Protein AF-A0A397TTL7-F1 (afdb_monomer_lite)

Radius of gyration: 24.95 Å; chains: 1; bounding box: 39×73×59 Å

Sequence (149 aa):
MFWKKIEKRIEKIFYKKHFQTVILIFPLPKFSSYDSNYNSWRELISPNPSTFSKHQFPELYEYWHGEALINFKWNAYGKYYFLAIFIFYLIFMFCFLIAATIKGLSNCTQNLLLIITIILGVLHLTFEIRQFIYSPLSWITDIWNYFGI

Foldseek 3Di:
DVVVVVVVVVVCVVVVPPDPDPDDDDDQDQPVPDDPPDDPVCCVQENDDGPSVVDDDVVLVVDPNNVVVVCCCCVVPVVVVVVVVVVLVVVLVVLVCCLPPDPPDDPVSSVVSVVVNVVSVVVQVSVLVSVCVHPVPVLVPDPVNVVSD

Structure (mmCIF, N/CA/C/O backbone):
data_AF-A0A397TTL7-F1
#
_entry.id   AF-A0A397TTL7-F1
#
loop_
_atom_site.group_PDB
_atom_site.id
_atom_site.type_symbol
_atom_site.label_atom_id
_atom_site.label_alt_id
_atom_site.label_comp_id
_atom_site.label_asym_id
_atom_site.label_entity_id
_atom_site.label_seq_id
_atom_site.pdbx_PDB_ins_code
_atom_site.Cartn_x
_atom_site.Cartn_y
_atom_site.Cartn_z
_atom_site.occupancy
_atom_site.B_iso_or_equiv
_atom_site.auth_seq_id
_atom_site.auth_comp_id
_atom_site.auth_asym_id
_atom_site.auth_atom_id
_atom_site.pdbx_PDB_model_num
ATOM 1 N N . MET A 1 1 ? 12.186 54.146 -19.254 1.00 64.94 1 MET A N 1
ATOM 2 C CA . MET A 1 1 ? 13.580 53.630 -19.282 1.00 64.94 1 MET A CA 1
ATOM 3 C C . MET A 1 1 ? 13.770 52.368 -18.426 1.00 64.94 1 MET A C 1
ATOM 5 O O . MET A 1 1 ? 14.450 51.454 -18.871 1.00 64.94 1 MET A O 1
ATOM 9 N N . PHE A 1 2 ? 13.146 52.278 -17.244 1.00 74.31 2 PHE A N 1
ATOM 10 C CA . PHE A 1 2 ? 13.229 51.124 -16.331 1.00 74.31 2 PHE A CA 1
ATOM 11 C C . PHE A 1 2 ? 12.625 49.818 -16.893 1.00 74.31 2 PHE A C 1
ATOM 13 O O . PHE A 1 2 ? 13.288 48.785 -16.882 1.00 74.31 2 PHE A O 1
ATOM 20 N N . TRP A 1 3 ? 11.430 49.885 -17.489 1.00 63.28 3 TRP A N 1
ATOM 21 C CA . TRP A 1 3 ? 10.728 48.726 -18.063 1.00 63.28 3 TRP A CA 1
ATOM 22 C C . TRP A 1 3 ? 11.515 48.000 -19.163 1.00 63.28 3 TRP A C 1
ATOM 24 O O . TRP A 1 3 ? 11.734 46.798 -19.062 1.00 63.28 3 TRP A O 1
ATOM 34 N N . LYS A 1 4 ? 12.103 48.742 -20.112 1.00 79.69 4 LYS A N 1
ATOM 35 C CA . LYS A 1 4 ? 12.983 48.173 -21.153 1.00 79.69 4 LYS A CA 1
ATOM 36 C C . LYS A 1 4 ? 14.211 47.442 -20.589 1.00 79.69 4 LYS A C 1
ATOM 38 O O . LYS A 1 4 ? 14.769 46.563 -21.240 1.00 79.69 4 LYS A O 1
ATOM 43 N N . LYS A 1 5 ? 14.675 47.811 -19.388 1.00 81.69 5 LYS A N 1
ATOM 44 C CA . LYS A 1 5 ? 15.816 47.166 -18.716 1.00 81.69 5 LYS A CA 1
ATOM 45 C C . LYS A 1 5 ? 15.403 45.866 -18.019 1.00 81.69 5 LYS A C 1
ATOM 47 O O . LYS A 1 5 ? 16.218 44.949 -17.940 1.00 81.69 5 LYS A O 1
ATOM 52 N N . ILE A 1 6 ? 14.162 45.792 -17.535 1.00 77.06 6 ILE A N 1
ATOM 53 C CA . ILE A 1 6 ? 13.568 44.573 -16.977 1.00 77.06 6 ILE A CA 1
ATOM 54 C C . ILE A 1 6 ? 13.288 43.570 -18.093 1.00 77.06 6 ILE A C 1
ATOM 56 O O . ILE A 1 6 ? 13.747 42.439 -17.982 1.00 77.06 6 ILE A O 1
ATOM 60 N N . GLU A 1 7 ? 12.659 43.990 -19.193 1.00 84.00 7 GLU A N 1
ATOM 61 C CA . GLU A 1 7 ? 12.399 43.120 -20.353 1.00 84.00 7 GLU A CA 1
ATOM 62 C C . GLU A 1 7 ? 13.689 42.496 -20.886 1.00 84.00 7 GLU A C 1
ATOM 64 O O . GLU A 1 7 ? 13.794 41.277 -20.951 1.00 84.00 7 GLU A O 1
ATOM 69 N N . LYS A 1 8 ? 14.738 43.302 -21.110 1.00 80.4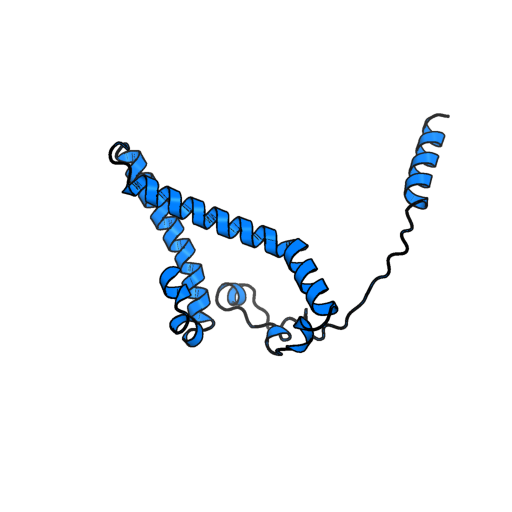4 8 LYS A N 1
ATOM 70 C CA . LYS A 1 8 ? 16.052 42.781 -21.525 1.00 80.44 8 LYS A CA 1
ATOM 71 C C . LYS A 1 8 ? 16.674 41.807 -20.524 1.00 80.44 8 LYS A C 1
ATOM 73 O O . LYS A 1 8 ? 17.450 40.942 -20.921 1.00 80.44 8 LYS A O 1
ATOM 78 N N . ARG A 1 9 ? 16.408 41.955 -19.221 1.00 75.88 9 ARG A N 1
ATOM 79 C CA . ARG A 1 9 ? 16.890 41.006 -18.204 1.00 75.88 9 ARG A CA 1
ATOM 80 C C . ARG A 1 9 ? 16.087 39.711 -18.236 1.00 75.88 9 ARG A C 1
ATOM 82 O O . ARG A 1 9 ? 16.703 38.655 -18.152 1.00 75.88 9 ARG A O 1
ATOM 89 N N . ILE A 1 10 ? 14.768 39.791 -18.393 1.00 72.25 10 ILE A N 1
ATOM 90 C CA . ILE A 1 10 ? 13.878 38.630 -18.509 1.00 72.25 10 ILE A CA 1
ATOM 91 C C . ILE A 1 10 ? 14.200 37.849 -19.786 1.00 72.25 10 ILE A C 1
ATOM 93 O O . ILE A 1 10 ? 14.459 36.651 -19.700 1.00 72.25 10 ILE A O 1
ATOM 97 N N . GLU A 1 11 ? 14.312 38.521 -20.935 1.00 74.25 11 GLU A N 1
ATOM 98 C CA . GLU A 1 11 ? 1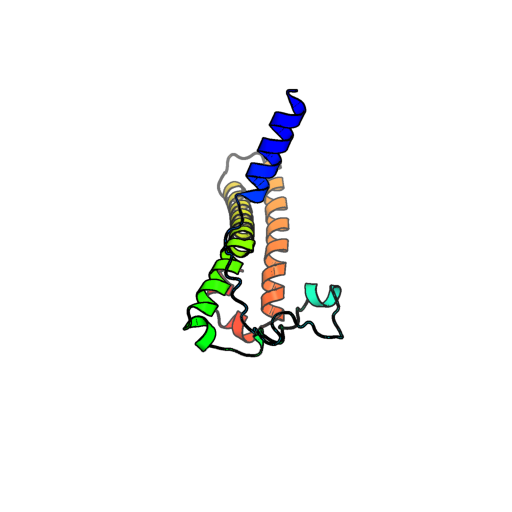4.748 37.901 -22.192 1.00 74.25 11 GLU A CA 1
ATOM 99 C C . GLU A 1 11 ? 16.106 37.228 -22.029 1.00 74.25 11 GLU A C 1
ATOM 101 O O . GLU A 1 11 ? 16.260 36.077 -22.405 1.00 74.25 11 GLU A O 1
ATOM 106 N N . LYS A 1 12 ? 17.087 37.888 -21.401 1.00 69.62 12 LYS A N 1
ATOM 107 C CA . LYS A 1 12 ? 18.421 37.308 -21.191 1.00 69.62 12 LYS A CA 1
ATOM 108 C C . LYS A 1 12 ? 18.412 36.117 -20.228 1.00 69.62 12 LYS A C 1
ATOM 110 O O . LYS A 1 12 ? 19.263 35.245 -20.362 1.00 69.62 12 LYS A O 1
ATOM 115 N N . ILE A 1 13 ? 17.483 36.057 -19.273 1.00 64.50 13 ILE A N 1
ATOM 116 C CA . ILE A 1 13 ? 17.287 34.892 -18.396 1.00 64.50 13 ILE A CA 1
ATOM 117 C C . ILE A 1 13 ? 16.670 33.729 -19.187 1.00 64.50 13 ILE A C 1
ATOM 119 O O . ILE A 1 13 ? 17.140 32.601 -19.049 1.00 64.50 13 ILE A O 1
ATOM 123 N N . PHE A 1 14 ? 15.688 34.006 -20.051 1.00 59.69 14 PHE A N 1
ATOM 124 C CA . PHE A 1 14 ? 15.061 33.002 -20.918 1.00 59.69 14 PHE A CA 1
ATOM 125 C C . PHE A 1 14 ? 16.012 32.494 -22.016 1.00 59.69 14 PHE A C 1
ATOM 127 O O . PHE A 1 14 ? 16.120 31.289 -22.220 1.00 59.69 14 PHE A O 1
ATOM 134 N N . TYR A 1 15 ? 16.779 33.380 -22.657 1.00 58.62 15 TYR A N 1
ATOM 135 C CA . TYR A 1 15 ? 17.720 33.027 -23.728 1.00 58.62 15 TYR A CA 1
ATOM 136 C C . TYR A 1 15 ? 18.974 32.304 -23.217 1.00 58.62 15 TYR A C 1
ATOM 138 O O . TYR A 1 15 ? 19.597 31.543 -23.953 1.00 58.62 15 TYR A O 1
ATOM 146 N N . LYS A 1 16 ? 19.374 32.518 -21.953 1.00 52.97 16 LYS A N 1
ATOM 147 C CA . LYS A 1 16 ? 20.615 31.951 -21.391 1.00 52.97 16 LYS A CA 1
ATOM 148 C C . LYS A 1 16 ? 20.459 30.517 -20.868 1.00 52.97 16 LYS A C 1
ATOM 150 O O . LYS A 1 16 ? 21.436 29.942 -20.398 1.00 52.97 16 LYS A O 1
ATOM 155 N N . LYS A 1 17 ? 19.275 29.906 -20.965 1.00 48.06 17 LYS A N 1
ATOM 156 C CA . LYS A 1 17 ? 19.036 28.551 -20.444 1.00 48.06 17 LYS A CA 1
ATOM 157 C C . LYS A 1 17 ? 18.695 27.526 -21.526 1.00 48.06 17 LYS A C 1
ATOM 159 O O . LYS A 1 17 ? 17.867 26.650 -21.313 1.00 48.06 17 LYS A O 1
ATOM 164 N N . HIS A 1 18 ? 19.380 27.586 -22.667 1.00 56.44 18 HIS A N 1
ATOM 165 C CA . HIS A 1 18 ? 19.497 26.426 -23.550 1.00 56.44 18 HIS A CA 1
ATOM 166 C C . HIS A 1 18 ? 20.433 25.399 -22.902 1.00 56.44 18 HIS A C 1
ATOM 168 O O . HIS A 1 18 ? 21.615 25.316 -23.226 1.00 56.44 18 HIS A O 1
ATOM 174 N N . PHE A 1 19 ? 19.917 24.618 -21.954 1.00 55.53 19 PHE A N 1
ATOM 175 C CA . PHE A 1 19 ? 20.558 23.345 -21.652 1.00 55.53 19 PHE A CA 1
ATOM 176 C C . PHE A 1 19 ? 20.423 22.476 -22.899 1.00 55.53 19 PHE A C 1
ATOM 178 O O . PHE A 1 19 ? 19.305 22.220 -23.353 1.00 55.53 19 PHE A O 1
ATOM 185 N N . GLN A 1 20 ? 21.548 22.031 -23.457 1.00 56.75 20 GLN A N 1
ATOM 186 C CA . GLN A 1 20 ? 21.547 20.898 -24.374 1.00 56.75 20 GLN A CA 1
ATOM 187 C C . GLN A 1 20 ? 21.003 19.703 -23.592 1.00 56.75 20 GLN A C 1
ATOM 189 O O . GLN A 1 20 ? 21.706 19.070 -22.810 1.00 56.75 20 GLN A O 1
ATOM 194 N N . THR A 1 21 ? 19.703 19.471 -23.726 1.00 53.94 21 THR A N 1
ATOM 195 C CA . THR A 1 21 ? 19.024 18.362 -23.072 1.00 53.94 21 THR A CA 1
ATOM 196 C C . THR A 1 21 ? 19.110 17.202 -24.042 1.00 53.94 21 THR A C 1
ATOM 198 O O . THR A 1 21 ? 18.436 17.202 -25.070 1.00 53.94 21 THR A O 1
ATOM 201 N N . VAL A 1 22 ? 19.988 16.243 -23.758 1.00 66.81 22 VAL A N 1
ATOM 202 C CA . VAL A 1 22 ? 20.000 14.977 -24.490 1.00 66.81 22 VAL A CA 1
ATOM 203 C C . VAL A 1 22 ? 18.739 14.225 -24.077 1.00 66.81 22 VAL A C 1
ATOM 205 O O . VAL A 1 22 ? 18.642 13.733 -22.954 1.00 66.81 22 VAL A O 1
ATOM 208 N N . ILE A 1 23 ? 17.741 14.197 -24.961 1.00 67.81 23 ILE A N 1
ATOM 209 C CA . ILE A 1 23 ? 16.522 13.414 -24.757 1.00 67.81 23 ILE A CA 1
ATOM 210 C C . ILE A 1 23 ? 16.835 11.990 -25.196 1.00 67.81 23 ILE A C 1
ATOM 212 O O . ILE A 1 23 ? 16.947 11.695 -26.384 1.00 67.81 23 ILE A O 1
ATOM 216 N N . LEU A 1 24 ? 17.002 11.115 -24.216 1.00 66.56 24 LEU A N 1
ATOM 217 C CA . LEU A 1 24 ? 17.227 9.702 -24.448 1.00 66.56 24 LEU A CA 1
ATOM 218 C C . LEU A 1 24 ? 15.868 9.016 -24.629 1.00 66.56 24 LEU A C 1
ATOM 220 O O . LEU A 1 24 ? 15.067 8.958 -23.697 1.00 66.56 24 LEU A O 1
ATOM 224 N N . ILE A 1 25 ? 15.582 8.561 -25.851 1.00 70.44 25 ILE A N 1
ATOM 225 C CA . ILE A 1 25 ? 14.316 7.907 -26.198 1.00 70.44 25 ILE A CA 1
ATOM 226 C C . ILE A 1 25 ? 14.555 6.403 -26.250 1.00 70.44 25 ILE A C 1
ATOM 228 O O . ILE A 1 25 ? 15.281 5.912 -27.111 1.00 70.44 25 ILE A O 1
ATOM 232 N N . PHE A 1 26 ? 13.916 5.676 -25.339 1.00 71.19 26 PHE A N 1
ATOM 233 C CA . PHE A 1 26 ? 13.966 4.220 -25.300 1.00 71.19 26 PHE A CA 1
ATOM 234 C C . PHE A 1 26 ? 12.665 3.631 -25.841 1.00 71.19 26 PHE A C 1
ATOM 236 O O . PHE A 1 26 ? 11.589 3.995 -25.353 1.00 71.19 26 PHE A O 1
ATOM 243 N N . PRO A 1 27 ? 12.719 2.707 -26.812 1.00 71.12 27 PRO A N 1
ATOM 244 C CA . PRO A 1 27 ? 11.527 2.008 -27.256 1.00 71.12 27 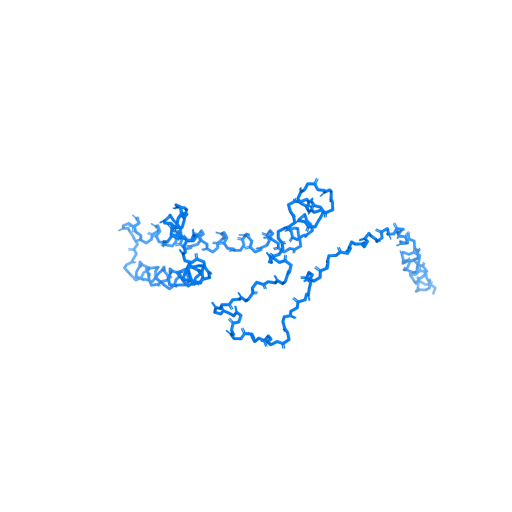PRO A CA 1
ATOM 245 C C . PRO A 1 27 ? 11.096 1.018 -26.168 1.00 71.12 27 PRO A C 1
ATOM 247 O O . PRO A 1 27 ? 11.705 -0.031 -25.990 1.00 71.12 27 PRO A O 1
ATOM 250 N N . LEU A 1 28 ? 10.029 1.346 -25.439 1.00 74.88 28 LEU A N 1
ATOM 251 C CA . LEU A 1 28 ? 9.333 0.408 -24.556 1.00 74.88 28 LEU A CA 1
ATOM 252 C C . LEU A 1 28 ? 8.057 -0.059 -25.276 1.00 74.88 28 LEU A C 1
ATOM 254 O O . LEU A 1 28 ? 6.997 0.561 -25.118 1.00 74.88 28 LEU A O 1
ATOM 258 N N . PRO A 1 29 ? 8.139 -1.092 -26.138 1.00 67.25 29 PRO A N 1
ATOM 259 C CA . PRO A 1 29 ? 7.003 -1.512 -26.944 1.00 67.25 29 PRO A CA 1
ATOM 260 C C . PRO A 1 29 ? 5.835 -1.891 -26.037 1.00 67.25 29 PRO A C 1
ATOM 262 O O . PRO A 1 29 ? 5.987 -2.617 -25.057 1.00 67.25 29 PRO A O 1
ATOM 265 N N . LYS A 1 30 ? 4.648 -1.378 -26.375 1.00 68.75 30 LYS A N 1
ATOM 266 C CA . LYS A 1 30 ? 3.388 -1.657 -25.669 1.00 68.75 30 LYS A CA 1
ATO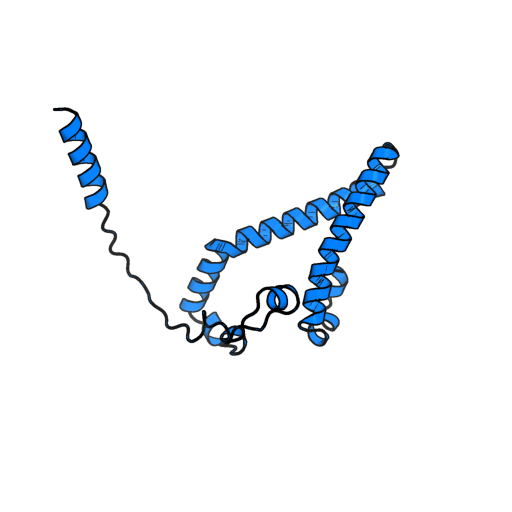M 267 C C . LYS A 1 30 ? 3.339 -1.220 -24.192 1.00 68.75 30 LYS A C 1
ATOM 269 O O . LYS A 1 30 ? 2.395 -1.586 -23.492 1.00 68.75 30 LYS A O 1
ATOM 274 N N . PHE A 1 31 ? 4.274 -0.386 -23.736 1.00 71.06 31 PHE A N 1
ATOM 275 C CA . PHE A 1 31 ? 4.329 0.118 -22.358 1.00 71.06 31 PHE A CA 1
ATOM 276 C C . PHE A 1 31 ? 3.095 0.924 -21.935 1.00 71.06 31 PHE A C 1
ATOM 278 O O . PHE A 1 31 ? 2.588 0.741 -20.834 1.00 71.06 31 PHE A O 1
ATOM 285 N N . SER A 1 32 ? 2.585 1.770 -22.831 1.00 68.12 32 SER A N 1
ATOM 286 C CA . SER A 1 32 ? 1.373 2.578 -22.641 1.00 68.12 32 SER A CA 1
ATOM 287 C C . SER A 1 32 ? 0.200 2.096 -23.503 1.00 68.12 32 SER A C 1
ATOM 289 O O . SER A 1 32 ? -0.693 2.873 -23.834 1.00 68.12 32 SER A O 1
ATOM 291 N N . SER A 1 33 ? 0.208 0.821 -23.907 1.00 71.12 33 SER A N 1
ATOM 292 C CA . SER A 1 33 ? -0.912 0.250 -24.659 1.00 71.12 33 SER A CA 1
ATOM 293 C C . SER A 1 33 ? -1.993 -0.243 -23.700 1.00 71.12 33 SER A C 1
ATOM 295 O O . SER A 1 33 ? -1.759 -1.162 -22.913 1.00 71.12 33 SER A O 1
ATOM 297 N N . TYR A 1 34 ? -3.166 0.377 -23.777 1.00 68.44 34 TYR A N 1
ATOM 298 C CA . TYR A 1 34 ? -4.380 -0.108 -23.132 1.00 68.44 34 TYR A CA 1
ATOM 299 C C . TYR A 1 34 ? -5.170 -0.966 -24.118 1.00 68.44 34 TYR A C 1
ATOM 301 O O . TYR A 1 34 ? -5.077 -0.781 -25.333 1.00 68.44 34 TYR A O 1
ATOM 309 N N . ASP A 1 35 ? -5.929 -1.922 -23.591 1.00 75.31 35 ASP A N 1
ATOM 310 C CA . ASP A 1 35 ? -6.846 -2.709 -24.406 1.00 75.31 35 ASP A CA 1
ATOM 311 C C . ASP A 1 35 ? -7.934 -1.794 -24.992 1.00 75.31 35 ASP A C 1
ATOM 313 O O . ASP A 1 35 ? -8.439 -0.898 -24.315 1.00 75.31 35 ASP A O 1
ATOM 317 N N . SER A 1 36 ? -8.315 -2.041 -26.244 1.00 79.69 36 SER A N 1
ATOM 318 C CA . SER A 1 36 ? -9.441 -1.379 -26.911 1.00 79.69 36 SER A CA 1
ATOM 319 C C . SER A 1 36 ? -10.761 -1.494 -26.137 1.00 79.69 36 SER A C 1
ATOM 321 O O . SER A 1 36 ? -11.588 -0.590 -26.208 1.00 79.69 36 SER A O 1
ATOM 323 N N . ASN A 1 37 ? -10.933 -2.561 -25.349 1.00 82.69 37 ASN A N 1
ATOM 324 C CA . ASN A 1 37 ? -12.139 -2.827 -24.556 1.00 82.69 37 ASN A CA 1
ATOM 325 C C . ASN A 1 37 ? -12.011 -2.369 -23.090 1.00 82.69 37 ASN A C 1
ATOM 327 O O . ASN A 1 37 ? -12.493 -3.034 -22.167 1.00 82.69 37 ASN A O 1
ATOM 331 N N . TYR A 1 38 ? -11.314 -1.257 -22.855 1.00 82.00 38 TYR A N 1
ATOM 332 C CA . TYR A 1 38 ? -11.093 -0.708 -21.521 1.00 82.00 38 TYR A CA 1
ATOM 333 C C . TYR A 1 38 ? -12.401 -0.243 -20.850 1.00 82.00 38 TYR A C 1
ATOM 335 O O . TYR A 1 38 ? -13.238 0.417 -21.461 1.00 82.00 38 TYR A O 1
ATOM 343 N N . ASN A 1 39 ? -12.555 -0.558 -19.560 1.00 85.31 39 ASN A N 1
ATOM 344 C CA . ASN A 1 39 ? -13.671 -0.101 -18.734 1.00 85.31 39 ASN A CA 1
ATOM 345 C C . ASN A 1 39 ? -13.174 0.272 -17.329 1.00 85.31 39 ASN A C 1
ATOM 347 O O . ASN A 1 39 ? -12.705 -0.597 -16.591 1.00 85.31 39 ASN A O 1
ATOM 351 N N . SER A 1 40 ? -13.341 1.537 -16.938 1.00 82.56 40 SER A N 1
ATOM 352 C CA . SER A 1 40 ? -12.891 2.067 -15.643 1.00 82.56 40 SER A CA 1
ATOM 353 C C . SER A 1 40 ? -13.536 1.374 -14.439 1.00 82.56 40 SER A C 1
ATOM 355 O O . SER A 1 40 ? -12.873 1.150 -13.429 1.00 82.56 40 SER A O 1
ATOM 357 N N . TRP A 1 41 ? -14.808 0.964 -14.540 1.00 83.12 41 TRP A N 1
ATOM 358 C CA . TRP A 1 41 ? -15.477 0.228 -13.456 1.00 83.12 41 TRP A CA 1
ATOM 359 C C . TRP A 1 41 ? -14.879 -1.161 -13.254 1.00 83.12 41 TRP A C 1
ATOM 361 O O . TRP A 1 41 ? -14.706 -1.617 -12.124 1.00 83.12 41 TRP A O 1
ATOM 371 N N . ARG A 1 42 ? -14.531 -1.826 -14.359 1.00 81.81 42 ARG A N 1
ATOM 372 C CA . ARG A 1 42 ? -13.874 -3.132 -14.318 1.00 81.81 42 ARG A CA 1
ATOM 373 C C . ARG A 1 42 ? -12.461 -3.009 -13.762 1.00 81.81 42 ARG A C 1
ATOM 375 O O . ARG A 1 42 ? -12.064 -3.858 -12.976 1.00 81.81 42 ARG A O 1
ATOM 382 N N . GLU A 1 43 ? -11.739 -1.948 -14.116 1.00 82.44 43 GLU A N 1
ATOM 383 C CA . GLU A 1 43 ? -10.376 -1.704 -13.636 1.00 82.44 43 GLU A CA 1
ATOM 384 C C . GLU A 1 43 ? -10.299 -1.537 -12.113 1.00 82.44 43 GLU A C 1
ATOM 386 O O . GLU A 1 43 ? -9.353 -2.015 -11.484 1.00 82.44 43 GLU A O 1
ATOM 391 N N . LEU A 1 44 ? -11.317 -0.928 -11.499 1.00 79.50 44 LEU A N 1
ATOM 392 C CA . LEU A 1 44 ? -11.366 -0.791 -10.046 1.00 79.50 44 LEU A CA 1
ATOM 393 C C . LEU A 1 44 ? -11.425 -2.160 -9.344 1.00 79.50 44 LEU A C 1
ATOM 395 O O . LEU A 1 44 ? -10.751 -2.363 -8.337 1.00 79.50 44 LEU A O 1
ATOM 399 N N . ILE A 1 45 ? -12.185 -3.113 -9.889 1.00 78.56 45 ILE A N 1
ATOM 400 C CA . ILE A 1 45 ? -12.417 -4.428 -9.270 1.00 78.56 45 ILE A CA 1
ATOM 401 C C . ILE A 1 45 ? -11.333 -5.438 -9.670 1.00 78.56 45 ILE A C 1
ATOM 403 O O . ILE A 1 45 ? -10.801 -6.144 -8.819 1.00 78.56 45 ILE A O 1
ATOM 407 N N . SER A 1 46 ? -11.001 -5.506 -10.958 1.00 78.44 46 SER A N 1
ATOM 408 C CA . SER A 1 46 ? -10.068 -6.474 -11.536 1.00 78.44 46 SER A CA 1
ATOM 409 C C . SER A 1 46 ? -9.310 -5.815 -12.697 1.00 78.44 46 SER A C 1
ATOM 411 O O . SER A 1 46 ? -9.794 -5.811 -13.837 1.00 78.44 46 SER A O 1
ATOM 413 N N . PRO A 1 47 ? -8.145 -5.199 -12.423 1.00 76.94 47 PRO A N 1
ATOM 414 C CA . PRO A 1 47 ? -7.354 -4.556 -13.460 1.00 76.94 47 PRO A CA 1
ATOM 415 C C . PRO A 1 47 ? -6.764 -5.610 -14.400 1.00 76.94 47 PRO A C 1
ATOM 417 O O . PRO A 1 47 ? -6.162 -6.591 -13.964 1.00 76.94 47 PRO A O 1
ATOM 420 N N . ASN A 1 48 ? -6.909 -5.396 -15.708 1.00 75.94 48 ASN A N 1
ATOM 421 C CA . ASN A 1 48 ? -6.225 -6.232 -16.688 1.00 75.94 48 ASN A CA 1
ATOM 422 C C . ASN A 1 48 ? -4.724 -5.898 -16.682 1.00 75.94 48 ASN A C 1
ATOM 424 O O . ASN A 1 48 ? -4.370 -4.715 -16.716 1.00 75.94 48 ASN A O 1
ATOM 428 N N . PRO A 1 49 ? -3.830 -6.903 -16.697 1.00 74.19 49 PRO A N 1
ATOM 429 C CA . PRO A 1 49 ? -2.402 -6.650 -16.802 1.00 74.19 49 PRO A CA 1
ATOM 430 C C . PRO A 1 49 ? -2.096 -5.930 -18.115 1.00 74.19 49 PRO A C 1
ATOM 432 O O . PRO A 1 49 ? -2.628 -6.290 -19.174 1.00 74.19 49 PRO A O 1
ATOM 435 N N . SER A 1 50 ? -1.208 -4.938 -18.054 1.00 74.56 50 SER A N 1
ATOM 436 C CA . SER A 1 50 ? -0.742 -4.256 -19.255 1.00 74.56 50 SER A CA 1
ATOM 437 C C . SER A 1 50 ? -0.025 -5.243 -20.174 1.00 74.56 50 SER A C 1
ATOM 439 O O . SER A 1 50 ? 0.581 -6.228 -19.744 1.00 74.56 50 SER A O 1
ATOM 441 N N . THR A 1 51 ? -0.061 -4.989 -21.480 1.00 74.06 51 THR A N 1
ATOM 442 C CA . THR A 1 51 ? 0.624 -5.866 -22.441 1.00 74.06 51 THR A CA 1
ATOM 443 C C . THR A 1 51 ? 2.132 -5.936 -22.175 1.00 74.06 51 THR A C 1
ATOM 445 O O . THR A 1 51 ? 2.770 -6.936 -22.499 1.00 74.06 51 THR A O 1
ATOM 448 N N . PHE A 1 52 ? 2.677 -4.895 -21.543 1.00 74.38 52 PHE A N 1
ATOM 449 C CA . PHE A 1 52 ? 4.046 -4.836 -21.056 1.00 74.38 52 PHE A CA 1
ATOM 450 C C . PHE A 1 52 ? 4.288 -5.759 -19.857 1.00 74.38 52 PHE A C 1
ATOM 452 O O . PHE A 1 52 ? 5.265 -6.490 -19.874 1.00 74.38 52 PHE A O 1
ATOM 459 N N . SER A 1 53 ? 3.399 -5.809 -18.856 1.00 69.94 53 SER A N 1
ATOM 460 C CA . SER A 1 53 ? 3.594 -6.679 -17.683 1.00 69.94 53 SER A CA 1
ATOM 461 C C . SER A 1 53 ? 3.439 -8.171 -17.989 1.00 69.94 53 SER A C 1
ATOM 463 O O . SER A 1 53 ? 3.969 -8.999 -17.254 1.00 69.94 53 SER A O 1
ATOM 465 N N . LYS A 1 54 ? 2.750 -8.527 -19.082 1.00 70.12 54 LYS A N 1
ATOM 466 C CA . LYS A 1 54 ? 2.681 -9.916 -19.575 1.00 70.12 54 LYS A CA 1
ATOM 467 C C . LYS A 1 54 ? 4.030 -10.442 -20.068 1.00 70.12 54 LYS A C 1
ATOM 469 O O . LYS A 1 54 ? 4.249 -11.647 -20.043 1.00 70.12 54 LYS A O 1
ATOM 474 N N . HIS A 1 55 ? 4.906 -9.557 -20.537 1.00 70.06 55 HIS A N 1
ATOM 475 C CA . HIS A 1 55 ? 6.229 -9.925 -21.019 1.00 70.06 55 HIS A CA 1
ATOM 476 C C . HIS A 1 55 ? 7.234 -9.589 -19.919 1.00 70.06 55 HIS A C 1
ATOM 478 O O . HIS A 1 55 ? 7.527 -8.425 -19.658 1.00 70.06 55 HIS A O 1
ATOM 484 N N . GLN A 1 56 ? 7.744 -10.611 -19.236 1.00 66.44 56 GLN A N 1
ATOM 485 C CA . GLN A 1 56 ? 8.877 -10.423 -18.340 1.00 66.44 56 GLN A CA 1
ATOM 486 C C . GLN A 1 56 ? 10.116 -10.215 -19.211 1.00 66.44 56 GLN A C 1
ATOM 488 O O . GLN A 1 56 ? 10.480 -11.094 -19.986 1.00 66.44 56 GLN A O 1
ATOM 493 N N . PHE A 1 57 ? 10.738 -9.043 -19.098 1.00 74.38 57 PHE A N 1
ATOM 494 C CA . PHE A 1 57 ? 12.040 -8.741 -19.689 1.00 74.38 57 PHE A CA 1
ATOM 495 C C . PHE A 1 57 ? 13.058 -8.667 -18.541 1.00 74.38 57 PHE A C 1
ATOM 497 O O . PHE A 1 57 ? 13.275 -7.575 -18.018 1.00 74.38 57 PHE A O 1
ATOM 504 N N . PRO A 1 58 ? 13.639 -9.793 -18.078 1.00 74.56 58 PRO A N 1
ATOM 505 C CA . PRO A 1 58 ? 14.587 -9.792 -16.959 1.00 74.56 58 PRO A CA 1
ATOM 506 C C . PRO A 1 58 ? 15.780 -8.870 -17.228 1.00 74.56 58 PRO A C 1
ATOM 508 O O . PRO A 1 58 ? 16.186 -8.106 -16.360 1.00 74.56 58 PRO A O 1
ATOM 511 N N . GLU A 1 59 ? 16.229 -8.858 -18.483 1.00 78.31 59 GLU A N 1
ATOM 512 C CA . GLU A 1 59 ? 17.284 -7.999 -19.025 1.00 78.31 59 GLU A CA 1
ATOM 513 C C . GLU A 1 59 ? 17.036 -6.503 -18.767 1.00 78.31 59 GLU A C 1
ATOM 515 O O . GLU A 1 59 ? 17.977 -5.730 -18.602 1.00 78.31 59 GLU A O 1
ATOM 520 N N . LEU A 1 60 ? 15.770 -6.070 -18.666 1.00 78.44 60 LEU A N 1
ATOM 521 C CA . LEU A 1 60 ? 15.439 -4.682 -18.343 1.00 78.44 60 LEU A CA 1
ATOM 522 C C . LEU A 1 60 ? 16.047 -4.273 -17.002 1.00 78.44 60 LEU A C 1
ATOM 524 O O . LEU A 1 60 ? 16.524 -3.151 -16.881 1.00 78.44 60 LEU A O 1
ATOM 528 N N . TYR A 1 61 ? 16.052 -5.171 -16.019 1.00 76.25 61 TYR A N 1
ATOM 529 C CA . TYR A 1 61 ? 16.592 -4.904 -14.687 1.00 76.25 61 TYR A CA 1
ATOM 530 C C . TYR A 1 61 ? 18.121 -4.997 -14.628 1.00 76.25 61 TYR A C 1
ATOM 532 O O . TYR A 1 61 ? 18.713 -4.495 -13.678 1.00 76.25 61 TYR A O 1
ATOM 540 N N . GLU A 1 62 ? 18.758 -5.600 -15.634 1.00 84.00 62 GLU A N 1
ATOM 541 C CA . GLU A 1 62 ? 20.218 -5.705 -15.729 1.00 84.00 62 GLU A CA 1
ATOM 542 C C . GLU A 1 62 ? 20.849 -4.466 -16.382 1.00 84.00 62 GLU A C 1
ATOM 544 O O . GLU A 1 62 ? 21.984 -4.101 -16.073 1.00 84.00 62 GLU A O 1
ATOM 549 N N . TYR A 1 63 ? 20.122 -3.787 -17.274 1.00 85.69 63 TYR A N 1
ATOM 550 C CA . TYR A 1 63 ? 20.633 -2.618 -17.987 1.00 85.69 63 TYR A CA 1
ATOM 551 C C . TYR A 1 63 ? 20.364 -1.290 -17.264 1.00 85.69 63 TYR A C 1
ATOM 553 O O . TYR A 1 63 ? 19.297 -1.056 -16.693 1.00 85.69 63 TYR A O 1
ATOM 561 N N . TRP A 1 64 ? 21.282 -0.332 -17.450 1.00 82.75 64 TRP A N 1
ATOM 562 C CA . TRP A 1 64 ? 21.167 1.063 -16.988 1.00 82.75 64 TRP A CA 1
ATOM 563 C C . TRP A 1 64 ? 19.840 1.741 -17.369 1.00 82.75 64 TRP A C 1
ATOM 565 O O . TRP A 1 64 ? 19.365 2.651 -16.691 1.00 82.75 64 TRP A O 1
ATOM 575 N N . HIS A 1 65 ? 19.225 1.309 -18.471 1.00 82.19 65 HIS A N 1
ATOM 576 C CA . HIS A 1 65 ? 17.953 1.843 -18.951 1.00 82.19 65 HIS A CA 1
ATOM 577 C C . HIS A 1 65 ? 16.776 1.482 -18.034 1.00 82.19 65 HIS A C 1
ATOM 579 O O . HIS A 1 65 ? 15.909 2.330 -17.806 1.00 82.19 65 HIS A O 1
ATOM 585 N N . GLY A 1 66 ? 16.738 0.270 -17.472 1.00 85.44 66 GLY A N 1
ATOM 586 C CA . GLY A 1 66 ? 15.695 -0.097 -16.516 1.00 85.44 66 GLY A CA 1
ATOM 587 C C . GLY A 1 66 ? 15.907 0.536 -15.152 1.00 85.44 66 GLY A C 1
ATOM 588 O O . GLY A 1 66 ? 14.934 0.993 -14.554 1.00 85.44 66 GLY A O 1
ATOM 589 N N . GLU A 1 67 ? 17.157 0.675 -14.704 1.00 87.12 67 GLU A N 1
ATOM 590 C CA . GLU A 1 67 ? 17.468 1.422 -13.482 1.00 87.12 67 GLU A CA 1
ATOM 591 C C . GLU A 1 67 ? 16.973 2.874 -13.588 1.00 87.12 67 GLU A C 1
ATOM 593 O O . GLU A 1 67 ? 16.245 3.354 -12.715 1.00 87.12 67 GLU A O 1
ATOM 598 N N . ALA A 1 68 ? 17.278 3.557 -14.697 1.00 88.62 68 ALA A N 1
ATOM 599 C CA . ALA A 1 68 ? 16.792 4.911 -14.949 1.00 88.62 68 ALA A CA 1
ATOM 600 C C . ALA A 1 68 ? 15.253 4.986 -14.965 1.00 88.62 68 ALA A C 1
ATOM 602 O O . ALA A 1 68 ? 14.675 5.918 -14.399 1.00 88.62 68 ALA A O 1
ATOM 603 N N . LEU A 1 69 ? 14.578 3.998 -15.563 1.00 86.62 69 LEU A N 1
ATOM 604 C CA . LEU A 1 69 ? 13.115 3.933 -15.613 1.00 86.62 69 LEU A CA 1
ATOM 605 C C . LEU A 1 69 ? 12.492 3.731 -14.222 1.00 86.62 69 LEU A C 1
ATOM 607 O O . LEU A 1 69 ? 11.504 4.393 -13.887 1.00 86.62 69 LEU A O 1
ATOM 611 N N . ILE A 1 70 ? 13.054 2.834 -13.410 1.00 88.12 70 ILE A N 1
ATOM 612 C CA . ILE A 1 70 ? 12.594 2.569 -12.040 1.00 88.12 70 ILE A CA 1
ATOM 613 C C . ILE A 1 70 ? 12.835 3.799 -11.166 1.00 88.12 70 ILE A C 1
ATOM 615 O O . ILE A 1 70 ? 11.905 4.248 -10.495 1.00 88.12 70 ILE A O 1
ATOM 619 N N . ASN A 1 71 ? 14.025 4.402 -11.239 1.00 91.56 71 ASN A N 1
ATOM 620 C CA . ASN A 1 71 ? 14.354 5.630 -10.514 1.00 91.56 71 ASN A CA 1
ATOM 621 C C . ASN A 1 71 ? 13.419 6.779 -10.895 1.00 91.56 71 ASN A C 1
ATOM 623 O O . ASN A 1 71 ? 12.923 7.491 -10.018 1.00 91.56 71 ASN A O 1
ATOM 627 N N . PHE A 1 72 ? 13.110 6.929 -12.184 1.00 89.88 72 PHE A N 1
ATOM 628 C CA . PHE A 1 72 ? 12.136 7.910 -12.646 1.00 89.88 72 PHE A CA 1
ATOM 629 C C . PHE A 1 72 ? 10.752 7.662 -12.034 1.00 89.88 72 PHE A C 1
ATOM 631 O O . PHE A 1 72 ? 10.180 8.573 -11.437 1.00 89.88 72 PHE A O 1
ATOM 638 N N . LYS A 1 73 ? 10.222 6.433 -12.116 1.00 90.25 73 LYS A N 1
ATOM 639 C CA . LYS A 1 73 ? 8.901 6.095 -11.554 1.00 90.25 73 LYS A CA 1
ATOM 640 C C . LYS A 1 73 ? 8.843 6.261 -10.039 1.00 90.25 73 LYS A C 1
ATOM 642 O O . LYS A 1 73 ? 7.868 6.813 -9.523 1.00 90.25 73 LYS A O 1
ATOM 647 N N . TRP A 1 74 ? 9.869 5.793 -9.332 1.00 94.50 74 TRP A N 1
ATOM 648 C CA . TRP A 1 74 ? 9.967 5.907 -7.881 1.00 94.50 74 TRP A CA 1
ATOM 649 C C . TRP A 1 74 ? 10.001 7.372 -7.446 1.00 94.50 74 TRP A C 1
ATOM 651 O O . TRP A 1 74 ? 9.242 7.775 -6.563 1.00 94.50 74 TRP A O 1
ATOM 661 N N . ASN A 1 75 ? 10.819 8.189 -8.113 1.00 93.88 75 ASN A N 1
ATOM 662 C CA . ASN A 1 75 ? 10.964 9.598 -7.775 1.00 93.88 75 ASN A CA 1
ATOM 663 C C . ASN A 1 75 ? 9.751 10.447 -8.192 1.00 93.88 75 ASN A C 1
ATOM 665 O O . ASN A 1 75 ? 9.430 11.411 -7.498 1.00 93.88 75 ASN A O 1
ATOM 669 N N . ALA A 1 76 ? 9.084 10.101 -9.296 1.00 93.50 76 ALA A N 1
ATOM 670 C CA . ALA A 1 76 ? 7.912 10.822 -9.787 1.00 93.50 76 ALA A CA 1
ATOM 671 C C . ALA A 1 76 ? 6.644 10.495 -8.985 1.00 93.50 76 ALA A C 1
ATOM 673 O O . ALA A 1 76 ? 5.907 11.405 -8.614 1.00 93.50 76 ALA A O 1
ATOM 674 N N . TYR A 1 77 ? 6.399 9.213 -8.697 1.00 90.62 77 TYR A N 1
ATOM 675 C CA . TYR A 1 77 ? 5.129 8.760 -8.119 1.00 90.62 77 TYR A CA 1
ATOM 676 C C . TYR A 1 77 ? 5.318 7.797 -6.945 1.00 90.62 77 TYR A C 1
ATOM 678 O O . TYR A 1 77 ? 4.668 7.960 -5.913 1.00 90.62 77 TYR A O 1
ATOM 686 N N . GLY A 1 78 ? 6.209 6.811 -7.083 1.00 91.81 78 GLY A N 1
ATOM 687 C CA . GLY A 1 78 ? 6.306 5.676 -6.159 1.00 91.81 78 GLY A CA 1
ATOM 688 C C . GLY A 1 78 ? 6.503 6.084 -4.700 1.00 91.81 78 GLY A C 1
ATOM 689 O O . GLY A 1 78 ? 5.747 5.637 -3.840 1.00 91.81 78 GLY A O 1
ATOM 690 N N . LYS A 1 79 ? 7.435 7.005 -4.427 1.00 94.06 79 LYS A N 1
ATOM 691 C CA . LYS A 1 79 ? 7.723 7.470 -3.061 1.00 94.06 79 LYS A CA 1
ATOM 692 C C . LYS A 1 79 ? 6.517 8.129 -2.383 1.00 94.06 79 LYS A C 1
ATOM 694 O O . LYS A 1 79 ? 6.327 7.963 -1.185 1.00 94.06 79 LYS A O 1
ATOM 699 N N . TYR A 1 80 ? 5.693 8.858 -3.137 1.00 94.25 80 TYR A N 1
ATOM 700 C CA . TYR A 1 80 ? 4.534 9.565 -2.591 1.00 94.25 80 TYR A CA 1
ATOM 701 C C . TYR A 1 80 ? 3.409 8.594 -2.241 1.00 94.25 80 TYR A C 1
ATOM 703 O O . TYR A 1 80 ? 2.860 8.672 -1.145 1.00 94.25 80 TYR A O 1
ATOM 711 N N . TYR A 1 81 ? 3.113 7.649 -3.137 1.00 91.69 81 TYR A N 1
ATOM 712 C CA . TYR A 1 81 ? 2.134 6.595 -2.866 1.00 91.69 81 TYR A CA 1
ATOM 713 C C . TYR A 1 81 ? 2.571 5.706 -1.704 1.00 91.69 81 TYR A C 1
ATOM 715 O O . TYR A 1 81 ? 1.775 5.453 -0.804 1.00 91.69 81 TYR A O 1
ATOM 723 N N . PHE A 1 82 ? 3.841 5.293 -1.687 1.00 92.69 82 PHE A N 1
ATOM 724 C CA . PHE A 1 82 ? 4.402 4.509 -0.590 1.00 92.69 82 PHE A CA 1
ATOM 725 C C . PHE A 1 82 ? 4.251 5.232 0.753 1.00 92.69 82 PHE A C 1
ATOM 727 O O . PHE A 1 82 ? 3.701 4.665 1.693 1.00 92.69 82 PHE A O 1
ATOM 734 N N . LEU A 1 83 ? 4.669 6.502 0.837 1.00 94.81 83 LEU A N 1
ATOM 735 C CA . LEU A 1 83 ? 4.539 7.288 2.066 1.00 94.81 83 LEU A CA 1
ATOM 736 C C . LEU A 1 83 ? 3.078 7.473 2.491 1.00 94.81 83 LEU A C 1
ATOM 738 O O . LEU A 1 83 ? 2.783 7.390 3.680 1.00 94.81 83 LEU A O 1
ATOM 742 N N . ALA A 1 84 ? 2.161 7.697 1.549 1.00 93.62 84 ALA A N 1
ATOM 743 C CA . ALA A 1 84 ? 0.742 7.851 1.857 1.00 93.62 84 ALA A CA 1
ATOM 744 C C . ALA A 1 84 ? 0.135 6.568 2.451 1.00 93.62 84 ALA A C 1
ATOM 746 O O . ALA A 1 84 ? -0.530 6.632 3.485 1.0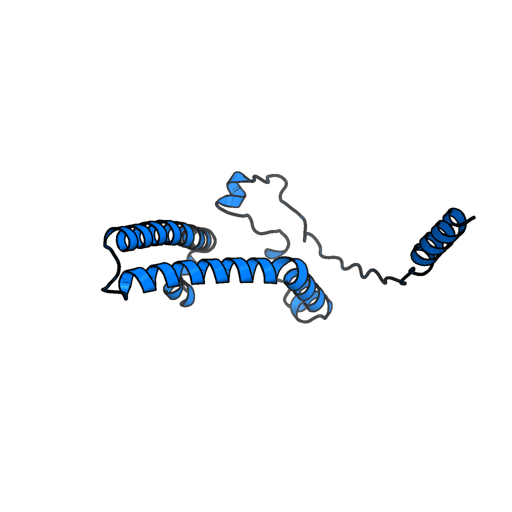0 93.62 84 ALA A O 1
ATOM 747 N N . ILE A 1 85 ? 0.406 5.409 1.840 1.00 90.56 85 ILE A N 1
ATOM 748 C CA . ILE A 1 85 ? -0.053 4.101 2.337 1.00 90.56 85 ILE A CA 1
ATOM 749 C C . ILE A 1 85 ? 0.571 3.803 3.705 1.00 90.56 85 ILE A C 1
ATOM 751 O O . ILE A 1 85 ? -0.120 3.367 4.623 1.00 90.56 85 ILE A O 1
ATOM 755 N N . PHE A 1 86 ? 1.860 4.101 3.871 1.00 92.44 86 PHE A N 1
ATOM 756 C CA . PHE A 1 86 ? 2.562 3.906 5.135 1.00 92.44 86 PHE A CA 1
ATOM 757 C C . PHE A 1 86 ? 1.959 4.746 6.271 1.00 92.44 86 PHE A C 1
ATOM 759 O O . PHE A 1 86 ? 1.682 4.225 7.350 1.00 92.44 86 PHE A O 1
ATOM 766 N N . ILE A 1 87 ? 1.693 6.033 6.028 1.00 94.44 87 ILE A N 1
ATOM 767 C CA . ILE A 1 87 ? 1.053 6.919 7.013 1.00 94.44 87 ILE A CA 1
ATOM 768 C C . ILE A 1 87 ? -0.367 6.443 7.337 1.00 94.44 87 ILE A C 1
ATOM 770 O O . ILE A 1 87 ? -0.746 6.429 8.508 1.00 94.44 87 ILE A O 1
ATOM 774 N N . PHE A 1 88 ? -1.138 6.025 6.330 1.00 93.12 88 PHE A N 1
ATOM 775 C CA . PHE A 1 88 ? -2.470 5.452 6.531 1.00 93.12 88 PHE A CA 1
ATOM 776 C C . PHE A 1 88 ? -2.427 4.250 7.487 1.00 93.12 88 PHE A C 1
ATOM 778 O O . PHE A 1 88 ? -3.172 4.221 8.469 1.00 93.12 88 PHE A O 1
ATOM 785 N N . TYR A 1 89 ? -1.511 3.307 7.249 1.00 90.94 89 TYR A N 1
ATOM 786 C CA . TYR A 1 89 ? -1.354 2.123 8.093 1.00 90.94 89 TYR A CA 1
ATOM 787 C C . TYR A 1 89 ? -0.903 2.482 9.517 1.00 90.94 89 TYR A C 1
ATOM 789 O O . TYR A 1 89 ? -1.432 1.945 10.489 1.00 90.94 89 TYR A O 1
ATOM 797 N N . LEU A 1 90 ? 0.012 3.448 9.669 1.00 94.25 90 LEU A N 1
ATOM 798 C CA . LEU A 1 90 ? 0.414 3.941 10.990 1.00 94.25 90 LEU A CA 1
ATOM 799 C C . LEU A 1 90 ? -0.767 4.528 11.767 1.00 94.25 90 LEU A C 1
ATOM 801 O O . LEU A 1 90 ? -0.940 4.199 12.938 1.00 94.25 90 LEU A O 1
ATOM 805 N N . ILE A 1 91 ? -1.588 5.371 11.137 1.00 93.88 91 ILE A N 1
ATOM 806 C CA . ILE A 1 91 ? -2.765 5.969 11.787 1.00 93.88 91 ILE A CA 1
ATOM 807 C C . ILE A 1 91 ? -3.732 4.875 12.240 1.00 93.88 91 ILE A C 1
ATOM 809 O O . ILE A 1 91 ? -4.162 4.885 13.394 1.00 93.88 91 ILE A O 1
ATOM 813 N N . PHE A 1 92 ? -4.030 3.915 11.361 1.00 92.56 92 PHE A N 1
ATOM 814 C CA . PHE A 1 92 ? -4.866 2.762 11.688 1.00 92.56 92 PHE A CA 1
ATOM 815 C C . PHE A 1 92 ? -4.344 2.011 12.925 1.00 92.56 92 PHE A C 1
ATOM 817 O O . PHE A 1 92 ? -5.084 1.836 13.899 1.00 92.56 92 PHE A O 1
ATOM 824 N N . MET A 1 93 ? -3.053 1.667 12.933 1.00 92.50 93 MET A N 1
ATOM 825 C CA . MET A 1 93 ? -2.407 0.956 14.040 1.00 92.50 93 MET A CA 1
ATOM 826 C C . MET A 1 93 ? -2.404 1.760 15.345 1.00 92.50 93 MET A C 1
ATOM 828 O O . MET A 1 93 ? -2.714 1.214 16.406 1.00 92.50 93 MET A O 1
ATOM 832 N N . PHE A 1 94 ? -2.092 3.057 15.298 1.00 93.88 94 PHE A N 1
ATOM 833 C CA . PHE A 1 94 ? -2.081 3.907 16.491 1.00 93.88 94 PHE A CA 1
ATOM 834 C C . PHE A 1 94 ? -3.478 4.083 17.087 1.00 93.88 94 PHE A C 1
ATOM 836 O O . PHE A 1 94 ? -3.625 3.993 18.307 1.00 93.88 94 PHE A O 1
ATOM 843 N N . CYS A 1 95 ? -4.507 4.291 16.259 1.00 92.38 95 CYS A N 1
ATOM 844 C CA . CYS A 1 95 ? -5.886 4.388 16.736 1.00 92.38 95 CYS A CA 1
ATOM 845 C C . CYS A 1 95 ? -6.308 3.118 17.485 1.00 92.38 95 CYS A C 1
ATOM 847 O O . CYS A 1 95 ? -6.874 3.213 18.577 1.00 92.38 95 CYS A O 1
ATOM 849 N N . PHE A 1 96 ? -5.977 1.944 16.941 1.00 92.94 96 PHE A N 1
ATOM 850 C CA . PHE A 1 96 ? -6.262 0.663 17.584 1.00 92.94 96 PHE A CA 1
ATOM 851 C C . PHE A 1 96 ? -5.480 0.494 18.891 1.00 92.94 96 PHE A C 1
ATOM 853 O O . PHE A 1 96 ? -6.063 0.182 19.931 1.00 92.94 96 PHE A O 1
ATOM 860 N N . LEU A 1 97 ? -4.174 0.773 18.874 1.00 94.19 97 LEU A N 1
ATOM 861 C CA . LEU A 1 97 ? -3.308 0.619 20.0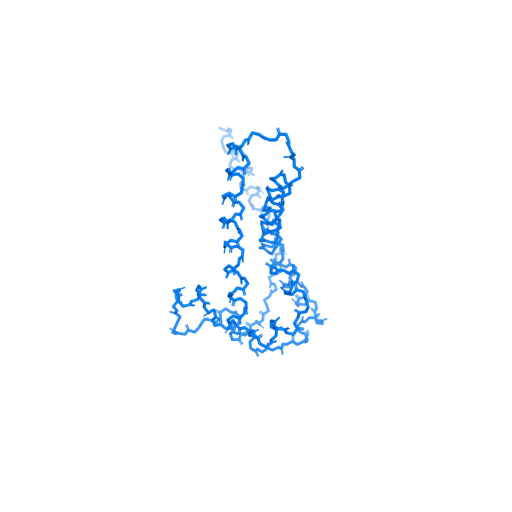42 1.00 94.19 97 LEU A CA 1
ATOM 862 C C . LEU A 1 97 ? -3.740 1.513 21.212 1.00 94.19 97 LEU A C 1
ATOM 864 O O . LEU A 1 97 ? -3.754 1.058 22.359 1.00 94.19 97 LEU A O 1
ATOM 868 N N . ILE A 1 98 ? -4.110 2.765 20.928 1.00 94.06 98 ILE A N 1
ATOM 869 C CA . ILE A 1 98 ? -4.604 3.724 21.926 1.00 94.06 98 ILE A CA 1
ATOM 870 C C . ILE A 1 98 ? -5.921 3.226 22.524 1.00 94.06 98 ILE A C 1
ATOM 872 O O . ILE A 1 98 ? -6.058 3.194 23.748 1.00 94.06 98 ILE A O 1
ATOM 876 N N . ALA A 1 99 ? -6.864 2.802 21.677 1.00 92.81 99 ALA A N 1
ATOM 877 C CA . ALA A 1 99 ? -8.167 2.313 22.119 1.00 92.81 99 ALA A CA 1
ATOM 878 C C . ALA A 1 99 ? -8.069 1.028 22.961 1.00 92.81 99 ALA A C 1
ATOM 880 O O . ALA A 1 99 ? -8.857 0.849 23.890 1.00 92.81 99 ALA A O 1
ATOM 881 N N . ALA A 1 100 ? -7.110 0.149 22.652 1.00 92.06 100 ALA A N 1
ATOM 882 C CA . ALA A 1 100 ? -6.926 -1.128 23.338 1.00 92.06 100 ALA A CA 1
ATOM 883 C C . ALA A 1 100 ? -6.097 -1.018 24.632 1.00 92.06 100 ALA A C 1
ATOM 885 O O . ALA A 1 100 ? -6.394 -1.692 25.618 1.00 92.06 100 ALA A O 1
ATOM 886 N N . THR A 1 101 ? -5.052 -0.185 24.645 1.00 92.88 101 THR A N 1
ATOM 887 C CA . THR A 1 101 ? -4.066 -0.159 25.743 1.00 92.88 101 THR A CA 1
ATOM 888 C C . THR A 1 101 ? -4.434 0.826 26.853 1.00 92.88 101 THR A C 1
ATOM 890 O O . THR A 1 101 ? -4.189 0.554 28.032 1.00 92.88 101 THR A O 1
ATOM 893 N N . ILE A 1 102 ? -5.012 1.985 26.516 1.00 90.69 102 ILE A N 1
ATOM 894 C CA . ILE A 1 102 ? -5.235 3.058 27.494 1.00 90.69 102 ILE A CA 1
ATOM 895 C C . ILE A 1 102 ? -6.522 2.801 28.285 1.00 90.69 102 ILE A C 1
ATOM 897 O O . ILE A 1 102 ? -7.623 3.111 27.842 1.00 90.69 102 ILE A O 1
ATOM 901 N N . LYS A 1 103 ? -6.372 2.307 29.518 1.00 79.56 103 LYS A N 1
ATOM 902 C CA . LYS A 1 103 ? -7.487 2.015 30.443 1.00 79.56 103 LYS A CA 1
ATOM 903 C C . LYS A 1 103 ? -8.117 3.251 31.113 1.00 79.56 103 LYS A C 1
ATOM 905 O O . LYS A 1 103 ? -9.054 3.103 31.886 1.00 79.56 103 LYS A O 1
ATOM 910 N N . GLY A 1 104 ? -7.594 4.451 30.849 1.00 82.44 104 GLY A N 1
ATOM 911 C CA . GLY A 1 104 ? -8.066 5.725 31.419 1.00 82.44 104 GLY A CA 1
ATOM 912 C C . GLY A 1 104 ? -8.800 6.633 30.430 1.00 82.44 104 GLY A C 1
ATOM 913 O O . GLY A 1 104 ? -9.006 7.810 30.717 1.00 82.44 104 GLY A O 1
ATOM 914 N N . LEU A 1 105 ? -9.136 6.125 29.244 1.00 86.56 105 LEU A N 1
ATOM 915 C CA . LEU A 1 105 ? -9.849 6.893 28.231 1.00 86.56 105 LEU A CA 1
ATOM 916 C C . LEU A 1 105 ? -11.336 7.008 28.600 1.00 86.56 105 LEU A C 1
ATOM 918 O O . LEU A 1 105 ? -11.905 6.093 29.192 1.00 86.56 105 LEU A O 1
ATOM 922 N N . SER A 1 106 ? -11.992 8.112 28.237 1.00 91.25 106 SER A N 1
ATOM 923 C CA . SER A 1 106 ? -13.445 8.197 28.405 1.00 91.25 106 SER A CA 1
ATOM 924 C C . SER A 1 106 ? -14.142 7.184 27.489 1.00 91.25 106 SER A C 1
ATOM 926 O O . SER A 1 106 ? -13.744 7.006 26.334 1.00 91.25 106 SER A O 1
ATOM 928 N N . ASN A 1 107 ? -15.217 6.555 27.977 1.00 89.19 107 ASN A N 1
ATOM 929 C CA . ASN A 1 107 ? -15.963 5.544 27.214 1.00 89.19 107 ASN A CA 1
ATOM 930 C C . ASN A 1 107 ? -16.408 6.064 25.835 1.00 89.19 107 ASN A C 1
ATOM 932 O O . ASN A 1 107 ? -16.348 5.339 24.845 1.00 89.19 107 ASN A O 1
ATOM 936 N N . CYS A 1 108 ? -16.812 7.336 25.749 1.00 92.00 108 CYS A N 1
ATOM 937 C CA . CYS A 1 108 ? -17.213 7.962 24.489 1.00 92.00 108 CYS A CA 1
ATOM 938 C C . CYS A 1 108 ? -16.055 8.026 23.484 1.00 92.00 108 CYS A C 1
ATOM 940 O O . CYS A 1 108 ? -16.230 7.662 22.322 1.00 92.00 108 CYS A O 1
ATOM 942 N N . THR A 1 109 ? -14.867 8.453 23.924 1.00 91.56 109 THR A N 1
ATOM 943 C CA . THR A 1 109 ? -13.688 8.549 23.052 1.00 91.56 109 THR A CA 1
ATOM 944 C C . THR A 1 109 ? -13.185 7.166 22.650 1.00 91.56 109 THR A C 1
ATOM 946 O O . THR A 1 109 ? -12.817 6.969 21.493 1.00 91.56 109 THR A O 1
ATOM 949 N N . GLN A 1 110 ? -13.213 6.190 23.563 1.00 93.69 110 GLN A N 1
ATOM 950 C CA . GLN A 1 110 ? -12.798 4.817 23.264 1.00 93.69 110 GLN A CA 1
ATOM 951 C C . GLN A 1 110 ? -13.699 4.181 22.209 1.00 93.69 110 GLN A C 1
ATOM 953 O O . GLN A 1 110 ? -13.200 3.653 21.218 1.00 93.69 110 GLN A O 1
ATOM 958 N N . ASN A 1 111 ? -15.018 4.306 22.369 1.00 93.00 111 ASN A N 1
ATOM 959 C CA . ASN A 1 111 ? -15.980 3.799 21.394 1.00 93.00 111 ASN A CA 1
ATOM 960 C C . ASN A 1 111 ? -15.814 4.469 20.027 1.00 93.00 111 ASN A C 1
ATOM 962 O O . ASN A 1 111 ? -15.870 3.792 19.004 1.00 93.00 111 ASN A O 1
ATOM 966 N N . LEU A 1 112 ? -15.564 5.780 19.994 1.00 94.56 112 LEU A N 1
ATOM 967 C CA . LEU A 1 112 ? -15.326 6.500 18.745 1.00 94.56 112 LEU A CA 1
ATOM 968 C C . LEU A 1 112 ? -14.050 6.019 18.040 1.00 94.56 112 LEU A C 1
ATOM 970 O O . LEU A 1 112 ? -14.087 5.765 16.837 1.00 94.56 112 LEU A O 1
ATOM 974 N N . LEU A 1 113 ? -12.945 5.835 18.772 1.00 94.38 113 LEU A N 1
ATOM 975 C CA . LEU A 1 113 ? -11.715 5.269 18.208 1.00 94.38 113 LEU A CA 1
ATOM 976 C C . LEU A 1 113 ? -11.943 3.854 17.672 1.00 94.38 113 LEU A C 1
ATOM 978 O O . LEU A 1 113 ? -11.500 3.560 16.566 1.00 94.38 113 LEU A O 1
ATOM 982 N N . LEU A 1 114 ? -12.680 3.008 18.398 1.00 93.94 114 LEU A N 1
ATOM 983 C CA . LEU A 1 114 ? -13.017 1.660 17.937 1.00 93.94 114 LEU A CA 1
ATOM 984 C C . LEU A 1 114 ? -13.830 1.692 16.635 1.00 93.94 114 LEU A C 1
ATOM 986 O O . LEU A 1 114 ? -13.473 1.001 15.683 1.00 93.94 114 LEU A O 1
ATOM 990 N N . ILE A 1 115 ? -14.853 2.546 16.539 1.00 94.56 115 ILE A N 1
ATOM 991 C CA . ILE A 1 115 ? -15.640 2.712 15.305 1.00 94.56 115 ILE A CA 1
ATOM 992 C C . ILE A 1 115 ? -14.739 3.146 14.140 1.00 94.56 115 ILE A C 1
ATOM 994 O O . ILE A 1 115 ? -14.818 2.566 13.057 1.00 94.56 115 ILE A O 1
ATOM 998 N N . ILE A 1 116 ? -13.847 4.118 14.360 1.00 94.56 116 ILE A N 1
ATOM 999 C CA . ILE A 1 116 ? -12.893 4.567 13.335 1.00 94.56 116 ILE A CA 1
ATOM 1000 C C . ILE A 1 116 ? -11.974 3.419 12.911 1.00 94.56 116 ILE A C 1
ATOM 1002 O O . ILE A 1 116 ? -11.781 3.207 11.715 1.00 94.56 116 ILE A O 1
ATOM 1006 N N . THR A 1 117 ? -11.438 2.648 13.860 1.00 95.31 117 THR A N 1
ATOM 1007 C CA . THR A 1 117 ? -10.561 1.511 13.542 1.00 95.31 117 THR A CA 1
ATOM 1008 C C . THR A 1 117 ? -11.290 0.424 12.764 1.00 95.31 117 THR A C 1
ATOM 1010 O O . THR A 1 117 ? -10.717 -0.114 11.826 1.00 95.31 117 THR A O 1
ATOM 1013 N N . ILE A 1 118 ? -12.565 0.155 13.063 1.00 94.62 118 ILE A N 1
ATOM 1014 C CA . ILE A 1 118 ? -13.382 -0.793 12.294 1.00 94.62 118 ILE A CA 1
ATOM 1015 C C . ILE A 1 118 ? -13.542 -0.304 10.850 1.00 94.62 118 ILE A C 1
ATOM 1017 O O . ILE A 1 118 ? -13.322 -1.074 9.919 1.00 94.62 118 ILE A O 1
ATOM 1021 N N . ILE A 1 119 ? -13.869 0.976 10.645 1.00 94.94 119 ILE A N 1
ATOM 1022 C CA . ILE A 1 119 ? -14.022 1.552 9.298 1.00 94.94 119 ILE A CA 1
ATOM 1023 C C . ILE A 1 119 ? -12.701 1.483 8.519 1.00 94.94 119 ILE A C 1
ATOM 1025 O O . ILE A 1 119 ? -12.684 1.056 7.363 1.00 94.94 119 ILE A O 1
ATOM 1029 N N . LEU A 1 120 ? -11.589 1.874 9.148 1.00 93.94 120 LEU A N 1
ATOM 1030 C CA . LEU A 1 120 ? -10.257 1.815 8.540 1.00 93.94 120 LEU A CA 1
ATOM 1031 C C . LEU A 1 120 ? -9.828 0.374 8.233 1.00 93.94 120 LEU A C 1
ATOM 1033 O O . LEU A 1 120 ? -9.265 0.129 7.169 1.00 93.94 120 LEU A O 1
ATOM 1037 N N . GLY A 1 121 ? -10.139 -0.576 9.116 1.00 93.69 121 GLY A N 1
ATOM 1038 C CA . GLY A 1 121 ? -9.863 -1.998 8.914 1.00 93.69 121 GLY A CA 1
ATOM 1039 C C . GLY A 1 121 ? -10.664 -2.585 7.753 1.00 93.69 121 GLY A C 1
ATOM 1040 O O . GLY A 1 121 ? -10.106 -3.294 6.922 1.00 93.69 121 GLY A O 1
ATOM 1041 N N . VAL A 1 122 ? -11.946 -2.223 7.617 1.00 93.75 122 VAL A N 1
ATOM 1042 C CA . VAL A 1 122 ? -12.757 -2.612 6.449 1.00 93.75 122 VAL A CA 1
ATOM 1043 C C . VAL A 1 122 ? -12.154 -2.052 5.161 1.00 93.75 122 VAL A C 1
ATOM 1045 O O . VAL A 1 122 ? -12.038 -2.784 4.181 1.00 93.75 122 VAL A O 1
ATOM 1048 N N . LEU A 1 123 ? -11.721 -0.786 5.155 1.00 91.94 123 LEU A N 1
ATOM 1049 C CA . LEU A 1 123 ? -11.032 -0.195 4.003 1.00 91.94 123 LEU A CA 1
ATOM 1050 C C . LEU A 1 123 ? -9.733 -0.940 3.670 1.00 91.94 123 LEU A C 1
ATOM 1052 O O . LEU A 1 123 ? -9.505 -1.247 2.501 1.00 91.94 123 LEU A O 1
ATOM 1056 N N . HIS A 1 124 ? -8.917 -1.276 4.670 1.00 91.25 124 HIS A N 1
ATOM 1057 C CA . HIS A 1 124 ? -7.695 -2.062 4.488 1.00 91.25 124 HIS A CA 1
ATOM 1058 C C . HIS A 1 124 ? -7.988 -3.427 3.847 1.00 91.25 124 HIS A C 1
ATOM 1060 O O . HIS A 1 124 ? -7.398 -3.775 2.825 1.00 91.25 124 HIS A O 1
ATOM 1066 N N . LEU A 1 125 ? -8.997 -4.136 4.362 1.00 91.12 125 LEU A N 1
ATOM 1067 C CA . LEU A 1 125 ? -9.419 -5.443 3.862 1.00 91.12 125 LEU A CA 1
ATOM 1068 C C . LEU A 1 125 ? -9.833 -5.406 2.382 1.00 91.12 125 LEU A C 1
ATOM 1070 O O . LEU A 1 125 ? -9.605 -6.369 1.653 1.00 91.12 125 LEU A O 1
ATOM 1074 N N . THR A 1 126 ? -10.407 -4.296 1.896 1.00 89.44 126 THR A N 1
ATOM 1075 C CA . THR A 1 126 ? -10.739 -4.185 0.463 1.00 89.44 126 THR A CA 1
ATOM 1076 C C . THR A 1 126 ? -9.510 -4.276 -0.442 1.00 89.44 126 THR A C 1
ATOM 1078 O O . THR A 1 126 ? -9.622 -4.797 -1.553 1.00 89.44 126 THR A O 1
ATOM 1081 N N . PHE A 1 127 ? -8.340 -3.813 0.008 1.00 87.12 127 PHE A N 1
ATOM 1082 C CA . PHE A 1 127 ? -7.101 -3.938 -0.759 1.00 87.12 127 PHE A CA 1
ATOM 1083 C C . PHE A 1 127 ? -6.622 -5.388 -0.806 1.00 87.12 127 PHE A C 1
ATOM 1085 O O . PHE A 1 127 ? -6.302 -5.873 -1.892 1.00 87.12 127 PHE A O 1
ATOM 1092 N N . GLU A 1 128 ? -6.668 -6.095 0.320 1.00 89.38 128 GLU A N 1
ATOM 1093 C CA . GLU A 1 128 ? -6.289 -7.510 0.403 1.00 89.38 128 GLU A CA 1
ATOM 1094 C C . GLU A 1 128 ? -7.207 -8.405 -0.434 1.00 89.38 128 GLU A C 1
ATOM 1096 O O . GLU A 1 128 ? -6.741 -9.217 -1.234 1.00 89.38 128 GLU A O 1
ATOM 1101 N N . ILE A 1 129 ? -8.525 -8.183 -0.367 1.00 88.44 129 ILE A N 1
ATOM 1102 C CA . ILE A 1 129 ? -9.495 -8.917 -1.192 1.00 88.44 129 ILE A CA 1
ATOM 1103 C C . ILE A 1 129 ? -9.205 -8.719 -2.686 1.00 88.44 129 ILE A C 1
ATOM 1105 O O . ILE A 1 129 ? -9.304 -9.667 -3.465 1.00 88.44 129 ILE A O 1
ATOM 1109 N N . ARG A 1 130 ? -8.814 -7.511 -3.115 1.00 87.44 130 ARG A N 1
ATOM 1110 C CA . ARG A 1 130 ? -8.455 -7.258 -4.521 1.00 87.44 130 ARG A CA 1
ATOM 1111 C C . ARG A 1 130 ? -7.199 -8.020 -4.938 1.00 87.44 130 ARG A C 1
ATOM 1113 O O . ARG A 1 130 ? -7.178 -8.571 -6.038 1.00 87.44 130 ARG A O 1
ATOM 1120 N N . GLN A 1 131 ? -6.179 -8.073 -4.081 1.00 86.56 131 GLN A N 1
ATOM 1121 C CA . GLN A 1 131 ? -4.967 -8.855 -4.347 1.00 86.56 131 GLN A CA 1
ATOM 1122 C C . GLN A 1 131 ? -5.284 -10.353 -4.439 1.00 86.56 131 GLN A C 1
ATOM 1124 O O . GLN A 1 131 ? -4.836 -11.026 -5.371 1.00 86.56 131 GLN A O 1
ATOM 1129 N N . PHE A 1 132 ? -6.138 -10.848 -3.540 1.00 87.56 132 PHE A N 1
ATOM 1130 C CA . PHE A 1 132 ? -6.609 -12.227 -3.554 1.00 87.56 132 PHE A CA 1
ATOM 1131 C C . PHE A 1 132 ? -7.394 -12.570 -4.830 1.00 87.56 132 PHE A C 1
ATOM 1133 O O . PHE A 1 132 ? -7.139 -13.602 -5.447 1.00 87.56 132 PHE A O 1
ATOM 1140 N N . ILE A 1 133 ? -8.309 -11.698 -5.276 1.00 86.88 133 ILE A N 1
ATOM 1141 C CA . ILE A 1 133 ? -9.064 -11.888 -6.530 1.00 86.88 133 ILE A CA 1
ATOM 1142 C C . ILE A 1 133 ? -8.125 -11.927 -7.742 1.00 86.88 133 ILE A C 1
ATOM 1144 O O . ILE A 1 133 ? -8.358 -12.698 -8.673 1.00 86.88 133 ILE A O 1
ATOM 1148 N N . TYR A 1 134 ? -7.081 -11.093 -7.756 1.00 84.44 134 TYR A N 1
ATOM 1149 C CA . TYR A 1 134 ? -6.162 -11.001 -8.890 1.00 84.44 134 TYR A CA 1
ATOM 1150 C C . TYR A 1 134 ? -5.250 -12.231 -9.012 1.00 84.44 134 TYR A C 1
ATOM 1152 O O . TYR A 1 134 ? -5.043 -12.738 -10.116 1.00 84.44 134 TYR A O 1
ATOM 1160 N N . SER A 1 135 ? -4.712 -12.726 -7.897 1.00 85.62 135 SER A N 1
ATOM 1161 C CA . SER A 1 135 ? -3.778 -13.857 -7.892 1.00 85.62 135 SER A CA 1
ATOM 1162 C C . SER A 1 135 ? -3.953 -14.736 -6.647 1.00 85.62 135 SER A C 1
ATOM 1164 O O . SER A 1 135 ? -3.109 -14.690 -5.751 1.00 85.62 135 SER A O 1
ATOM 1166 N N . PRO A 1 136 ? -5.003 -15.577 -6.579 1.00 85.75 136 PRO A N 1
ATOM 1167 C CA . PRO A 1 136 ? -5.362 -16.288 -5.349 1.00 85.75 136 PRO A CA 1
ATOM 1168 C C . PRO A 1 136 ? -4.294 -17.295 -4.908 1.00 85.75 136 PRO A C 1
ATOM 1170 O O . PRO A 1 136 ? -3.968 -17.374 -3.729 1.00 85.75 136 PRO A O 1
ATOM 1173 N N . LEU A 1 137 ? -3.704 -18.036 -5.856 1.00 88.62 137 LEU A N 1
ATOM 1174 C CA . LEU A 1 137 ? -2.644 -19.010 -5.570 1.00 88.62 137 LEU A CA 1
ATOM 1175 C C . LEU A 1 137 ? -1.399 -18.328 -4.998 1.00 88.62 137 LEU A C 1
ATOM 1177 O O . LEU A 1 137 ? -0.935 -18.714 -3.932 1.00 88.62 137 LEU A O 1
ATOM 1181 N N . SER A 1 138 ? -0.902 -17.289 -5.677 1.00 86.94 138 SER A N 1
ATOM 1182 C CA . SER A 1 138 ? 0.252 -16.511 -5.216 1.00 86.94 138 SER A CA 1
ATOM 1183 C C . SER A 1 138 ? -0.012 -15.860 -3.860 1.00 86.94 138 SER A C 1
ATOM 1185 O O . SER A 1 138 ? 0.874 -15.850 -3.011 1.00 86.94 138 SER A O 1
ATOM 1187 N N . TRP A 1 139 ? -1.239 -15.376 -3.642 1.00 88.75 139 TRP A N 1
ATOM 1188 C CA . TRP A 1 139 ? -1.623 -14.736 -2.392 1.00 88.75 139 TRP A CA 1
ATOM 1189 C C . TRP A 1 139 ? -1.591 -15.718 -1.211 1.00 88.75 139 TRP A C 1
ATOM 1191 O O . TRP A 1 139 ? -0.989 -15.408 -0.190 1.00 88.75 139 TRP A O 1
ATOM 1201 N N . ILE A 1 140 ? -2.148 -16.926 -1.374 1.00 89.19 140 ILE A N 1
ATOM 1202 C CA . ILE A 1 140 ? -2.158 -17.981 -0.338 1.00 89.19 140 ILE A CA 1
ATOM 1203 C C . ILE A 1 140 ? -0.747 -18.495 -0.027 1.00 89.19 140 ILE A C 1
ATOM 1205 O O . ILE A 1 140 ? -0.475 -18.893 1.106 1.00 89.19 140 ILE A O 1
ATOM 1209 N N . THR A 1 141 ? 0.146 -18.542 -1.018 1.00 90.44 141 THR A N 1
ATOM 1210 C CA . THR A 1 141 ? 1.509 -19.062 -0.822 1.00 90.44 141 THR A CA 1
ATOM 1211 C C . THR A 1 141 ? 2.451 -18.077 -0.139 1.00 90.44 141 THR A C 1
ATOM 1213 O O . THR A 1 141 ? 3.481 -18.497 0.386 1.00 90.44 141 THR A O 1
ATOM 1216 N N . ASP A 1 142 ? 2.132 -16.784 -0.157 1.00 87.69 142 ASP A N 1
ATOM 1217 C CA . ASP A 1 142 ? 2.985 -15.759 0.431 1.00 87.69 142 ASP A CA 1
ATOM 1218 C C . ASP A 1 142 ? 2.665 -15.577 1.920 1.00 87.69 142 ASP A C 1
ATOM 1220 O O . ASP A 1 142 ? 1.572 -15.169 2.312 1.00 87.69 142 ASP A O 1
ATOM 1224 N N . ILE A 1 143 ? 3.652 -15.882 2.761 1.00 89.00 143 ILE A N 1
ATOM 1225 C CA . ILE A 1 143 ? 3.556 -15.775 4.220 1.00 89.00 143 ILE A CA 1
ATOM 1226 C C . ILE A 1 143 ? 3.277 -14.330 4.654 1.00 89.00 143 ILE A C 1
ATOM 1228 O O . ILE A 1 143 ? 2.585 -14.114 5.650 1.00 89.00 143 ILE A O 1
ATOM 1232 N N . TRP A 1 144 ? 3.774 -13.338 3.911 1.00 85.75 144 TRP A N 1
ATOM 1233 C CA . TRP A 1 144 ? 3.605 -11.931 4.270 1.00 85.75 144 TRP A CA 1
ATOM 1234 C C . TRP A 1 144 ? 2.149 -11.477 4.202 1.00 85.75 144 TRP A C 1
ATOM 1236 O O . TRP A 1 144 ? 1.747 -10.641 5.008 1.00 85.75 144 TRP A O 1
ATOM 1246 N N . ASN A 1 145 ? 1.335 -12.089 3.342 1.00 86.81 145 ASN A N 1
ATOM 1247 C CA . ASN A 1 145 ? -0.084 -11.755 3.236 1.00 86.81 145 ASN A CA 1
ATOM 1248 C C . ASN A 1 145 ? -0.876 -12.165 4.483 1.00 86.81 145 ASN A C 1
ATOM 1250 O O . ASN A 1 145 ? -1.842 -11.503 4.837 1.00 86.81 145 ASN A O 1
ATOM 1254 N N . TYR A 1 146 ? -0.439 -13.198 5.210 1.00 84.75 146 TYR A N 1
ATOM 1255 C CA . TYR A 1 146 ? -1.065 -13.574 6.483 1.00 84.75 146 TYR A CA 1
ATOM 1256 C C . TYR A 1 146 ? -0.714 -12.618 7.621 1.00 84.75 146 TYR A C 1
ATOM 1258 O O . TYR A 1 146 ? -1.479 -12.498 8.570 1.00 84.75 146 TYR A O 1
ATOM 1266 N N . PHE A 1 147 ? 0.444 -11.957 7.553 1.00 81.69 147 PHE A N 1
ATOM 1267 C CA . PHE A 1 147 ? 0.783 -10.882 8.487 1.00 81.69 147 PHE A CA 1
ATOM 1268 C C . PHE A 1 147 ? 0.130 -9.553 8.101 1.00 81.69 147 PHE A C 1
ATOM 1270 O O . PHE A 1 147 ? -0.037 -8.690 8.959 1.00 81.69 147 PHE A O 1
ATOM 1277 N N . GLY A 1 148 ? -0.176 -9.381 6.814 1.00 73.25 148 GLY A N 1
ATOM 1278 C CA . GLY A 1 148 ? -0.834 -8.205 6.261 1.00 73.25 148 GLY A CA 1
ATOM 1279 C C . GLY A 1 148 ? -2.363 -8.237 6.323 1.00 73.25 148 GLY A C 1
ATOM 1280 O O . GLY A 1 148 ? -2.962 -7.201 6.067 1.00 73.25 148 GLY A O 1
ATOM 1281 N N . ILE A 1 149 ? -3.001 -9.368 6.651 1.00 75.19 149 ILE A N 1
ATOM 1282 C CA . ILE A 1 149 ? -4.461 -9.457 6.852 1.00 75.19 149 ILE A CA 1
ATOM 1283 C C . ILE A 1 149 ? -4.866 -8.955 8.244 1.00 75.19 149 ILE A C 1
ATOM 1285 O O . ILE A 1 149 ? -5.899 -8.249 8.323 1.00 75.19 149 ILE A O 1
#

Secondary structure (DSSP, 8-state):
-HHHHHHHHHHHHHHTT-----------TTTTPPPTT--HHHHHHSPPPPTTTTS--HHHHHSHHHHHHHHHHIIIIIHHHHHHHHHHHHHHHHHHHHHHH-TTS-HHHHHHHHHHHHHHHHHHHHHHHHHHHH-HHHHHH-HHHHHH-

pLDDT: mean 82.58, std 10.92, range [48.06, 95.31]

Organism: NCBI:txid44941